Protein AF-A0A7C1QFL7-F1 (afdb_monomer_lite)

pLDDT: mean 79.99, std 14.07, range [48.44, 93.44]

Foldseek 3Di:
DADPPPRDDDPLPDQADPPPGHGDDHPPPPPPPVPPPPPPPPPQDQQDDDPVHDGHHDWPDADPVGTHD

Radius of gyration: 25.42 Å; chains: 1; bounding box: 51×26×56 Å

Structure (mmCIF, N/CA/C/O backbone):
data_AF-A0A7C1QFL7-F1
#
_entry.id   AF-A0A7C1QFL7-F1
#
loop_
_atom_site.group_PDB
_atom_site.id
_atom_site.type_symbol
_atom_site.label_atom_id
_atom_site.label_alt_id
_atom_site.label_comp_id
_atom_site.label_asym_id
_atom_site.label_entity_id
_atom_site.label_seq_id
_atom_site.pdbx_PDB_ins_code
_atom_site.Cartn_x
_atom_site.Cartn_y
_atom_site.Cartn_z
_atom_site.occupancy
_atom_site.B_iso_or_equiv
_atom_site.auth_seq_id
_atom_site.auth_comp_id
_atom_site.auth_asym_id
_atom_site.auth_atom_id
_atom_site.pdbx_PDB_model_num
ATOM 1 N N . MET A 1 1 ? 21.354 1.557 -33.983 1.00 80.62 1 MET A N 1
ATOM 2 C CA . MET A 1 1 ? 22.008 1.980 -32.727 1.00 80.62 1 MET A CA 1
ATOM 3 C C . MET A 1 1 ? 23.142 1.029 -32.402 1.00 80.62 1 MET A C 1
ATOM 5 O O . MET A 1 1 ? 22.971 -0.188 -32.467 1.00 80.62 1 MET A O 1
ATOM 9 N N . LYS A 1 2 ? 24.312 1.573 -32.071 1.00 87.19 2 LYS A N 1
ATOM 10 C CA . LYS A 1 2 ? 25.511 0.771 -31.836 1.00 87.19 2 LYS A CA 1
ATOM 11 C C . LYS A 1 2 ? 25.570 0.321 -30.379 1.00 87.19 2 LYS A C 1
ATOM 13 O O . LYS A 1 2 ? 25.434 1.131 -29.467 1.00 87.19 2 LYS A O 1
ATOM 18 N N . CYS A 1 3 ? 25.759 -0.976 -30.1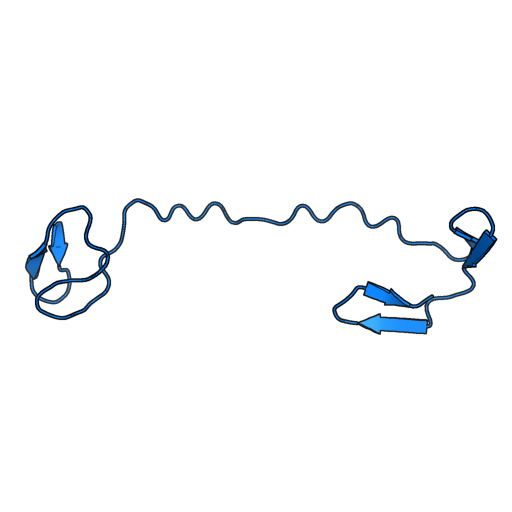59 1.00 89.12 3 CYS A N 1
ATOM 19 C CA . CYS A 1 3 ? 25.884 -1.527 -28.814 1.00 89.12 3 CYS A CA 1
ATOM 20 C C . CYS A 1 3 ? 27.173 -1.021 -28.139 1.00 89.12 3 CYS A C 1
ATOM 22 O O . CYS A 1 3 ? 28.250 -1.205 -28.710 1.00 89.12 3 CYS A O 1
ATOM 24 N N . PRO A 1 4 ? 27.113 -0.471 -26.912 1.00 87.25 4 PRO A N 1
ATOM 25 C CA . PRO A 1 4 ? 28.299 0.047 -26.227 1.00 87.25 4 PRO A CA 1
ATOM 26 C C . PRO A 1 4 ? 29.293 -1.057 -25.834 1.00 87.25 4 PRO A C 1
ATOM 28 O O . PRO 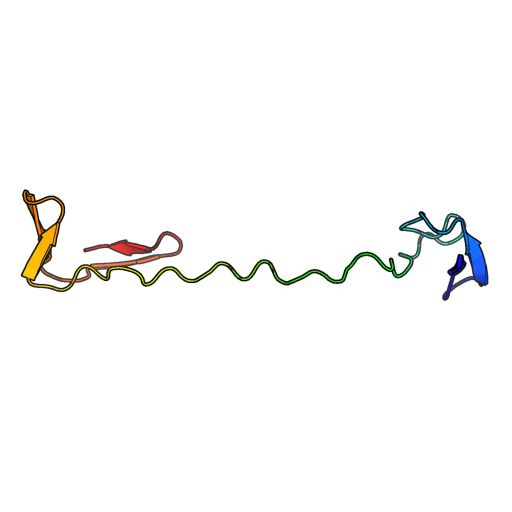A 1 4 ? 30.485 -0.801 -25.717 1.00 87.25 4 PRO A O 1
ATOM 31 N N . LYS A 1 5 ? 28.824 -2.300 -25.660 1.00 90.38 5 LYS A N 1
ATOM 32 C CA . LYS A 1 5 ? 29.650 -3.423 -25.191 1.00 90.38 5 LYS A CA 1
ATOM 33 C C . LYS A 1 5 ? 30.354 -4.176 -26.319 1.00 90.38 5 LYS A C 1
ATOM 35 O O . LYS A 1 5 ? 31.527 -4.498 -26.206 1.00 90.38 5 LYS A O 1
ATOM 40 N N . CYS A 1 6 ? 29.626 -4.518 -27.382 1.00 91.88 6 CYS A N 1
ATOM 41 C CA . CYS A 1 6 ? 30.145 -5.368 -28.462 1.00 91.88 6 CYS A CA 1
ATOM 42 C C . CYS A 1 6 ? 30.153 -4.690 -29.834 1.00 91.88 6 CYS A C 1
ATOM 44 O O . CYS A 1 6 ? 30.470 -5.340 -30.827 1.00 91.88 6 CYS A O 1
ATOM 46 N N . GLN A 1 7 ? 29.776 -3.408 -29.895 1.00 90.06 7 GLN A N 1
ATOM 47 C CA . GLN A 1 7 ? 29.778 -2.589 -31.108 1.00 90.06 7 GLN A CA 1
ATOM 48 C C . GLN A 1 7 ? 28.888 -3.093 -32.252 1.00 90.06 7 GLN A C 1
ATOM 50 O O . GLN A 1 7 ? 28.963 -2.567 -33.357 1.00 90.06 7 GLN A O 1
ATOM 55 N N . ASN A 1 8 ? 28.014 -4.064 -31.982 1.00 92.06 8 ASN A N 1
ATOM 56 C CA . ASN A 1 8 ? 27.039 -4.554 -32.945 1.00 92.06 8 ASN A CA 1
ATOM 57 C C . ASN A 1 8 ? 26.024 -3.464 -33.312 1.00 92.06 8 ASN A C 1
ATOM 59 O O . ASN A 1 8 ? 25.546 -2.743 -32.430 1.00 92.06 8 ASN A O 1
ATOM 63 N N . GLU A 1 9 ? 25.663 -3.391 -34.589 1.00 91.06 9 GLU A N 1
ATOM 64 C CA . GLU A 1 9 ? 24.564 -2.568 -35.091 1.00 91.06 9 GLU A CA 1
ATOM 65 C C . GLU A 1 9 ? 23.236 -3.245 -34.717 1.00 91.06 9 GLU A C 1
ATOM 67 O O . GLU A 1 9 ? 22.983 -4.380 -35.118 1.00 91.06 9 GLU A O 1
ATOM 72 N N . ASN A 1 10 ? 22.400 -2.590 -33.911 1.00 87.81 10 ASN A N 1
ATOM 73 C CA . ASN A 1 10 ? 21.062 -3.083 -33.571 1.00 87.81 10 ASN A CA 1
ATOM 74 C C . ASN A 1 10 ? 19.994 -2.108 -34.094 1.00 87.81 10 ASN A C 1
ATOM 76 O O . ASN A 1 10 ? 20.259 -0.903 -34.151 1.00 87.81 10 ASN A O 1
ATOM 80 N N . PRO A 1 11 ? 18.788 -2.578 -34.447 1.00 86.06 11 PRO A N 1
ATOM 81 C CA . PRO A 1 11 ? 17.668 -1.700 -34.787 1.00 86.06 11 PRO A CA 1
ATOM 82 C C . PRO A 1 11 ? 17.362 -0.707 -33.652 1.00 86.06 11 PRO A C 1
ATOM 84 O O . PRO A 1 11 ? 17.546 -1.029 -32.478 1.00 86.06 11 PRO A O 1
ATOM 87 N N . GLY A 1 12 ? 16.916 0.506 -33.991 1.00 76.88 12 GLY A N 1
ATOM 88 C CA . GLY A 1 12 ? 16.696 1.590 -33.018 1.00 76.88 12 GLY A CA 1
ATOM 89 C C . GLY A 1 12 ? 15.619 1.309 -31.962 1.00 76.88 12 GLY A C 1
ATOM 90 O O . GLY A 1 12 ? 15.643 1.934 -30.910 1.00 76.88 12 GLY A O 1
ATOM 91 N N . ASP A 1 13 ? 14.739 0.337 -32.213 1.00 78.50 13 ASP A N 1
ATOM 92 C CA . ASP A 1 13 ? 13.642 -0.052 -31.317 1.00 78.50 13 ASP A CA 1
ATOM 93 C C . ASP A 1 13 ? 13.976 -1.263 -30.424 1.00 78.50 13 ASP A C 1
ATOM 95 O O . ASP A 1 13 ? 13.098 -1.834 -29.779 1.00 78.50 13 ASP A O 1
ATOM 99 N N . THR A 1 14 ? 15.240 -1.702 -30.390 1.00 80.88 14 THR A N 1
ATOM 100 C CA . THR A 1 14 ? 15.649 -2.853 -29.571 1.00 80.88 14 THR A CA 1
ATOM 101 C C . THR A 1 14 ? 16.069 -2.433 -28.166 1.00 80.88 14 THR A C 1
ATOM 103 O O . THR A 1 14 ? 16.949 -1.598 -27.986 1.00 80.88 14 THR A O 1
ATOM 106 N N . LEU A 1 15 ? 15.466 -3.065 -27.155 1.00 86.00 15 LEU A N 1
ATOM 107 C CA . LEU A 1 15 ? 15.825 -2.871 -25.744 1.00 86.00 15 LEU A CA 1
ATOM 108 C C . LEU A 1 15 ? 17.107 -3.614 -25.352 1.00 86.00 15 LEU A C 1
ATOM 110 O O . LEU A 1 15 ? 17.751 -3.259 -24.371 1.00 86.00 15 LEU A O 1
ATOM 114 N N . TYR A 1 16 ? 17.490 -4.640 -26.114 1.00 89.19 16 TYR A N 1
ATOM 115 C CA . TYR A 1 16 ? 18.654 -5.480 -25.847 1.00 89.19 16 TYR A CA 1
ATOM 116 C C . TYR A 1 16 ? 19.459 -5.712 -27.119 1.00 89.19 16 TYR A C 1
ATOM 118 O O . TYR A 1 16 ? 18.920 -5.782 -28.224 1.00 89.19 16 TYR A O 1
ATOM 126 N N . CYS A 1 17 ? 20.768 -5.883 -26.966 1.00 91.69 17 CYS A N 1
ATOM 127 C CA . CYS A 1 17 ? 21.640 -6.220 -28.076 1.00 91.69 17 CYS A CA 1
ATOM 128 C C . CYS A 1 17 ? 21.438 -7.678 -28.502 1.00 91.69 17 CYS A C 1
ATOM 130 O O . CYS A 1 17 ? 21.705 -8.591 -27.719 1.00 91.69 17 CYS A O 1
ATOM 132 N N . GLY A 1 18 ? 21.107 -7.903 -29.775 1.00 89.81 18 GLY A N 1
ATOM 133 C CA . GLY A 1 18 ? 20.901 -9.247 -30.331 1.00 89.81 18 GLY A CA 1
ATOM 134 C C . GLY A 1 18 ? 22.152 -10.136 -30.370 1.00 89.81 18 GLY A C 1
ATOM 135 O O . GLY A 1 18 ? 22.040 -11.328 -30.623 1.00 89.81 18 GLY A O 1
ATOM 136 N N . LYS A 1 19 ? 23.346 -9.579 -30.115 1.00 91.88 19 LYS A N 1
ATOM 137 C CA . LYS A 1 19 ? 24.617 -10.322 -30.141 1.00 91.88 19 LYS A CA 1
ATOM 138 C C . LYS A 1 19 ? 25.164 -10.667 -28.757 1.00 91.88 19 LYS A C 1
ATOM 140 O O . LYS A 1 19 ? 25.704 -11.748 -28.571 1.00 91.88 19 LYS A O 1
ATOM 145 N N . CYS A 1 20 ? 25.087 -9.742 -27.800 1.00 91.81 20 CYS A N 1
ATOM 146 C CA . CYS A 1 20 ? 25.692 -9.926 -26.474 1.00 91.81 20 CYS A CA 1
ATOM 147 C C . CYS A 1 20 ? 24.707 -9.809 -25.305 1.00 91.81 20 CYS A C 1
ATOM 149 O O . CYS A 1 20 ? 25.138 -9.903 -24.156 1.00 91.81 20 CYS A O 1
ATOM 151 N N . GLY A 1 21 ? 23.422 -9.556 -25.581 1.00 87.19 21 GLY A N 1
ATOM 152 C CA . GLY A 1 21 ? 22.348 -9.516 -24.586 1.00 87.19 21 GLY A CA 1
ATOM 153 C C . GLY A 1 21 ? 22.347 -8.303 -23.650 1.00 87.19 21 GLY A C 1
ATOM 154 O O . GLY A 1 21 ? 21.503 -8.234 -22.766 1.00 87.19 21 GLY A O 1
ATOM 155 N N . ILE A 1 22 ? 23.267 -7.342 -23.809 1.00 89.31 22 ILE A N 1
ATOM 156 C CA . ILE A 1 22 ? 23.285 -6.137 -22.964 1.00 89.31 22 ILE A CA 1
ATOM 157 C C . ILE A 1 22 ? 22.054 -5.270 -23.248 1.00 89.31 22 ILE A C 1
ATOM 159 O O . ILE A 1 22 ? 21.667 -5.121 -24.409 1.00 89.31 22 ILE A O 1
ATOM 163 N N . GLN A 1 23 ? 21.476 -4.675 -22.206 1.00 87.19 23 GLN A N 1
ATOM 164 C CA . GLN A 1 23 ? 20.419 -3.682 -22.359 1.00 87.19 23 GLN A CA 1
ATOM 165 C C . GLN A 1 23 ? 20.970 -2.452 -23.090 1.00 87.19 23 GLN A C 1
ATOM 167 O O . GLN A 1 23 ? 22.066 -1.964 -22.800 1.00 87.19 23 GLN A O 1
ATOM 172 N N . LEU A 1 24 ? 20.228 -1.997 -24.088 1.00 86.06 24 LEU A N 1
ATOM 173 C CA . LEU A 1 24 ? 20.532 -0.815 -24.867 1.00 86.06 24 LEU A CA 1
ATOM 174 C C . LEU A 1 24 ? 19.821 0.383 -24.220 1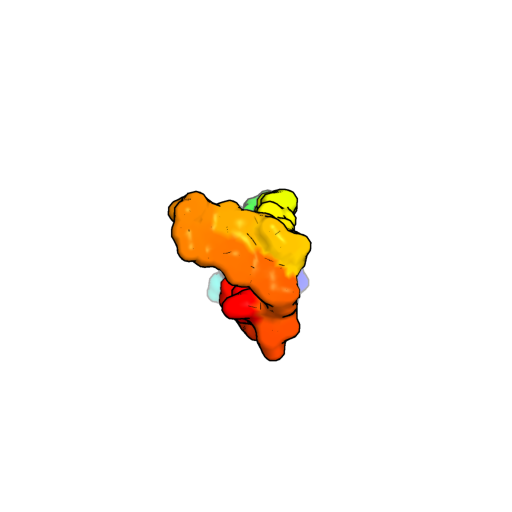.00 86.06 24 LEU A C 1
ATOM 176 O O . LEU A 1 24 ? 18.644 0.266 -23.880 1.00 86.06 24 LEU A O 1
ATOM 180 N N . PRO A 1 25 ? 20.507 1.522 -24.018 1.00 70.94 25 PRO A N 1
ATOM 181 C CA . PRO A 1 25 ? 19.885 2.704 -23.435 1.00 70.94 25 PRO A CA 1
ATOM 182 C C . PRO A 1 25 ? 18.791 3.204 -24.384 1.00 70.94 25 PRO A C 1
ATOM 184 O O . PRO A 1 25 ? 19.085 3.690 -25.478 1.00 70.94 25 PRO A O 1
ATOM 187 N N . SER A 1 26 ? 17.528 3.017 -23.997 1.00 66.31 26 SER A N 1
ATOM 188 C CA . SER A 1 26 ? 16.386 3.461 -24.788 1.00 66.31 26 SER A CA 1
ATOM 189 C C . SER A 1 26 ? 16.185 4.966 -24.589 1.00 66.31 26 SER A C 1
ATOM 191 O O . SER A 1 26 ? 16.251 5.484 -23.476 1.00 66.31 26 SER A O 1
ATOM 193 N N . LEU A 1 27 ? 15.915 5.687 -25.677 1.00 56.97 27 LEU A N 1
ATOM 194 C CA . LEU A 1 27 ? 15.602 7.124 -25.662 1.00 56.97 27 LEU A CA 1
ATOM 195 C C . LEU A 1 27 ? 14.209 7.429 -25.064 1.00 56.97 27 LEU A C 1
ATOM 197 O O . LEU A 1 27 ? 13.785 8.581 -25.061 1.00 56.97 27 LEU A O 1
ATOM 201 N N . LYS A 1 28 ? 13.485 6.407 -24.581 1.00 53.06 28 LYS A N 1
ATOM 202 C CA . LYS A 1 28 ? 12.104 6.491 -24.077 1.00 53.06 28 LYS A CA 1
ATOM 203 C C . LYS A 1 28 ? 11.977 6.245 -22.576 1.00 53.06 28 LYS A C 1
ATOM 205 O O . LYS A 1 28 ? 10.890 5.950 -22.097 1.00 53.06 28 LYS A O 1
ATOM 210 N N . GLU A 1 29 ? 13.053 6.428 -21.825 1.00 51.78 29 GLU A N 1
ATOM 211 C CA . GLU A 1 29 ? 12.983 6.473 -20.365 1.00 51.78 29 GLU A CA 1
ATOM 212 C C . GLU A 1 29 ? 13.466 7.830 -19.853 1.00 51.78 29 GLU A C 1
ATOM 214 O O . GLU A 1 29 ? 14.304 7.935 -18.965 1.00 51.78 29 GLU A O 1
ATOM 219 N N . VAL A 1 30 ? 12.831 8.903 -20.334 1.00 48.75 30 VAL A N 1
ATOM 220 C CA . VAL A 1 30 ? 12.408 9.915 -19.361 1.00 48.75 30 VAL A CA 1
ATOM 221 C C . VAL A 1 30 ? 11.227 9.278 -18.643 1.00 48.75 30 VAL A C 1
ATOM 223 O O . VAL A 1 30 ? 10.067 9.508 -18.978 1.00 48.75 30 VAL A O 1
ATOM 226 N N . SER A 1 31 ? 11.544 8.386 -17.705 1.00 53.59 31 SER A N 1
ATOM 227 C CA . SER A 1 31 ? 10.641 8.054 -16.619 1.00 53.59 31 SER A CA 1
ATOM 228 C C . SER A 1 31 ? 10.391 9.381 -15.919 1.00 53.59 31 SER A C 1
ATOM 230 O O . SER A 1 31 ? 11.157 9.767 -15.041 1.00 53.59 31 SER A O 1
ATOM 232 N N . ALA A 1 32 ? 9.370 10.123 -16.356 1.00 57.03 32 ALA A N 1
ATOM 233 C CA . ALA A 1 32 ? 8.739 11.085 -15.479 1.00 57.03 32 ALA A CA 1
ATOM 234 C C . ALA A 1 32 ? 8.427 10.269 -14.224 1.00 57.03 32 ALA A C 1
ATOM 236 O O . ALA A 1 32 ? 7.701 9.275 -14.347 1.00 57.03 32 ALA A O 1
ATOM 237 N N . PRO A 1 33 ? 9.064 10.550 -13.074 1.00 59.59 33 PRO A N 1
ATOM 238 C CA . PRO A 1 33 ? 8.724 9.823 -11.873 1.00 59.59 33 PRO A CA 1
ATOM 239 C C . PRO A 1 33 ? 7.214 9.976 -11.733 1.00 59.59 33 PRO A C 1
ATOM 241 O O . PRO A 1 33 ? 6.684 11.086 -11.798 1.00 59.59 33 PRO A O 1
ATOM 244 N N . THR A 1 34 ? 6.498 8.856 -11.647 1.00 55.69 34 THR A N 1
ATOM 245 C CA . THR A 1 34 ? 5.108 8.870 -11.207 1.00 55.69 34 THR A CA 1
ATOM 246 C C . THR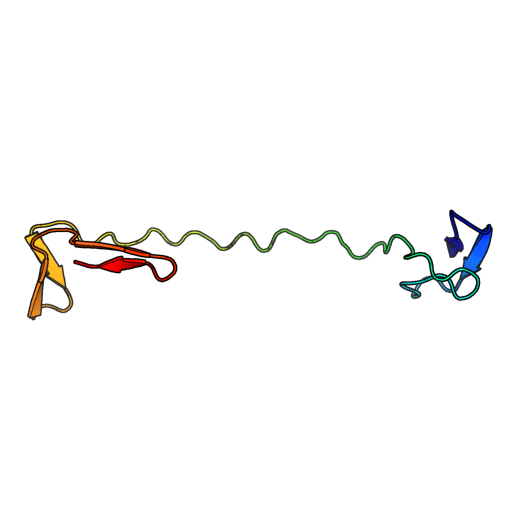 A 1 34 ? 5.154 9.217 -9.728 1.00 55.69 34 THR A C 1
ATOM 248 O O . THR A 1 34 ? 5.002 8.352 -8.865 1.00 55.69 34 THR A O 1
ATOM 251 N N . GLU A 1 35 ? 5.488 10.473 -9.436 1.00 63.66 35 GLU A N 1
ATOM 252 C CA . GLU A 1 35 ? 5.366 11.041 -8.113 1.00 63.66 35 GLU A CA 1
ATOM 253 C C . GLU A 1 35 ? 3.881 10.981 -7.815 1.00 63.66 35 GLU A C 1
ATOM 255 O O . GLU A 1 35 ? 3.049 11.648 -8.432 1.00 63.66 35 GLU A O 1
ATOM 260 N N . THR A 1 36 ? 3.542 10.047 -6.933 1.00 65.56 36 THR A N 1
ATOM 261 C CA . THR A 1 36 ? 2.208 9.994 -6.371 1.00 65.56 36 THR A CA 1
ATOM 262 C C . THR A 1 36 ? 2.045 11.320 -5.661 1.00 65.56 36 THR A C 1
ATOM 264 O O . THR A 1 36 ? 2.809 11.610 -4.743 1.00 65.56 36 THR A O 1
ATOM 267 N N . ILE A 1 37 ? 1.097 12.142 -6.112 1.00 62.75 37 ILE A N 1
ATOM 268 C CA . ILE A 1 37 ? 0.695 13.318 -5.351 1.00 62.75 37 ILE A CA 1
ATOM 269 C C . ILE A 1 37 ? 0.313 12.775 -3.979 1.00 62.75 37 ILE A C 1
ATOM 271 O O . ILE A 1 37 ? -0.657 12.022 -3.862 1.00 62.75 37 ILE A O 1
ATOM 275 N N . GLU A 1 38 ? 1.111 13.093 -2.961 1.00 58.84 38 GLU A N 1
ATOM 276 C CA . GLU A 1 38 ? 0.720 12.886 -1.578 1.00 58.84 38 GLU A CA 1
ATOM 277 C C . GLU A 1 38 ? -0.487 13.791 -1.368 1.00 58.84 38 GLU A C 1
ATOM 279 O O . GLU A 1 38 ? -0.362 14.979 -1.076 1.00 58.84 38 GLU A O 1
ATOM 284 N N . ALA A 1 39 ? -1.676 13.246 -1.640 1.00 55.53 39 ALA A N 1
ATOM 285 C CA . ALA A 1 39 ? -2.920 13.896 -1.299 1.00 55.53 39 ALA A CA 1
ATOM 286 C C . ALA A 1 39 ? -2.785 14.301 0.163 1.00 55.53 39 ALA A C 1
ATOM 288 O O . ALA A 1 39 ? -2.379 13.471 0.984 1.00 55.53 39 ALA A O 1
ATOM 289 N N . LEU A 1 40 ? -3.060 15.577 0.441 1.00 48.44 40 LEU A N 1
ATOM 290 C CA . LEU A 1 40 ? -3.175 16.124 1.782 1.00 48.44 40 LEU A CA 1
ATOM 291 C C . LEU A 1 40 ? -4.007 15.119 2.579 1.00 48.44 40 LEU A C 1
ATOM 293 O O . LEU A 1 40 ? -5.215 15.021 2.373 1.00 48.44 40 LEU A O 1
ATOM 297 N N . LYS A 1 41 ? -3.347 14.271 3.377 1.00 56.50 41 LYS A N 1
ATOM 298 C CA . LYS A 1 41 ? -4.052 13.288 4.187 1.00 56.50 41 LYS A CA 1
ATOM 299 C C . LYS A 1 41 ? -4.880 14.145 5.116 1.00 56.50 41 LYS A C 1
ATOM 301 O O . LYS A 1 41 ? -4.304 14.878 5.916 1.00 56.50 41 LYS A O 1
ATOM 306 N N . GLU A 1 42 ? -6.198 14.110 4.957 1.00 60.16 42 GLU A N 1
ATOM 307 C CA . GLU A 1 42 ? -7.109 14.550 6.001 1.00 60.16 42 GLU A CA 1
ATOM 308 C C . GLU A 1 42 ? -6.787 13.670 7.208 1.00 60.16 42 GLU A C 1
ATOM 310 O O . GLU A 1 42 ? -7.292 12.559 7.362 1.00 60.16 42 GLU A O 1
ATOM 315 N N . GLU A 1 43 ? -5.803 14.102 7.996 1.00 65.19 43 GLU A N 1
ATOM 316 C CA . GLU A 1 43 ? -5.482 13.468 9.251 1.00 65.19 43 GLU A CA 1
ATOM 317 C C . GLU A 1 43 ? -6.689 13.708 10.131 1.00 65.19 43 GLU A C 1
ATOM 319 O O . GLU A 1 43 ? -7.016 14.840 10.488 1.00 65.19 43 GLU A O 1
ATOM 324 N N . LEU A 1 44 ? -7.377 12.615 10.435 1.00 77.81 44 LEU A N 1
ATOM 325 C CA . LEU A 1 44 ? -8.426 12.608 11.423 1.00 77.81 44 LEU A CA 1
ATOM 326 C C . LEU A 1 44 ? -7.795 13.026 12.751 1.00 77.81 44 LEU A C 1
ATOM 328 O O . LEU A 1 44 ? -7.039 12.276 13.368 1.00 77.81 44 LEU A O 1
ATOM 332 N N . THR A 1 45 ? -8.027 14.275 13.142 1.00 81.69 45 THR A N 1
ATOM 333 C CA . THR A 1 45 ? -7.506 14.826 14.389 1.00 81.69 45 THR A CA 1
ATOM 334 C C . THR A 1 45 ? -8.353 14.339 15.555 1.00 81.69 45 THR A C 1
ATOM 336 O O . THR A 1 45 ? -9.555 14.094 15.421 1.00 81.69 45 THR A O 1
ATOM 339 N N . THR A 1 46 ? -7.737 14.197 16.724 1.00 84.50 46 THR A N 1
ATOM 340 C CA . THR A 1 46 ? -8.450 13.870 17.963 1.00 84.50 46 THR A CA 1
ATOM 341 C C . THR A 1 46 ? -9.562 14.885 18.220 1.00 84.50 46 THR A C 1
ATOM 343 O O . THR A 1 46 ? -9.324 16.093 18.193 1.00 84.50 46 THR A O 1
ATOM 346 N N . GLY A 1 47 ? -10.776 14.402 18.458 1.00 84.94 47 GLY A N 1
ATOM 347 C CA . GLY A 1 47 ? -11.984 15.213 18.596 1.00 84.94 47 GLY A CA 1
ATOM 348 C C . GLY A 1 47 ? -12.775 15.408 17.299 1.00 84.94 47 GLY A C 1
ATOM 349 O O . GLY A 1 47 ? -13.927 15.831 17.373 1.00 84.94 47 GLY A O 1
ATOM 350 N N . SER A 1 48 ? -12.219 15.072 16.130 1.00 88.81 48 SER A N 1
ATOM 351 C CA . SER A 1 48 ? -12.978 15.078 14.873 1.00 88.81 48 SER A CA 1
ATOM 352 C C . SER A 1 48 ? -14.000 13.939 14.837 1.00 88.81 48 SER A C 1
ATOM 354 O O . SER A 1 48 ? -13.811 12.890 15.458 1.00 88.81 48 SER A O 1
ATOM 356 N N . THR A 1 49 ? -15.104 14.154 14.116 1.00 88.69 49 THR A N 1
ATOM 357 C CA . THR A 1 49 ? -16.119 13.121 13.879 1.00 88.69 49 THR A C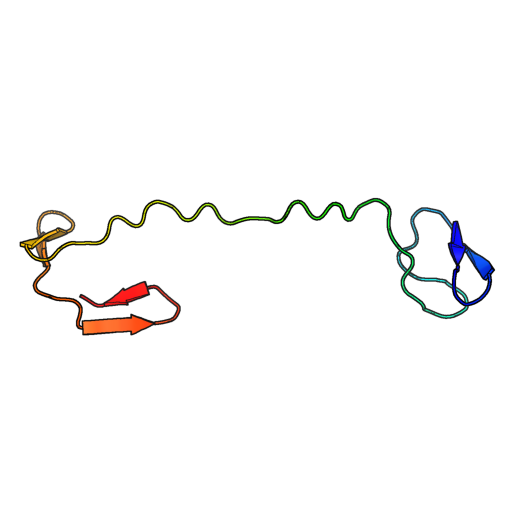A 1
ATOM 358 C C . THR A 1 49 ? -16.016 12.640 12.436 1.00 88.69 49 THR A C 1
ATOM 360 O O . THR A 1 49 ? -16.220 13.406 11.499 1.00 88.69 49 THR A O 1
ATOM 363 N N . PHE A 1 50 ? -15.698 11.363 12.253 1.00 87.50 50 PHE A N 1
ATOM 364 C CA . PHE A 1 50 ? -15.667 10.690 10.966 1.00 87.50 50 PHE A CA 1
ATOM 365 C C . PHE A 1 50 ? -17.065 10.201 10.572 1.00 87.50 50 PHE A C 1
ATOM 367 O O . PHE A 1 50 ? -17.741 9.503 11.341 1.00 87.50 50 PHE A O 1
ATOM 374 N N . ALA A 1 51 ? -17.481 10.551 9.351 1.00 89.31 51 ALA A N 1
ATOM 375 C CA . ALA A 1 51 ? -18.768 10.178 8.759 1.00 89.31 51 ALA A CA 1
ATOM 376 C C . ALA A 1 51 ? -19.974 10.446 9.682 1.00 89.31 51 ALA A C 1
ATOM 378 O O . ALA A 1 51 ? -20.896 9.631 9.721 1.00 89.31 51 ALA A O 1
ATOM 379 N N . ASP A 1 52 ? -19.908 11.524 10.476 1.00 87.31 52 ASP A N 1
ATOM 380 C CA . ASP A 1 52 ? -20.913 11.952 11.465 1.00 87.31 52 ASP A CA 1
ATOM 381 C C . ASP A 1 52 ? -21.329 10.876 12.485 1.00 87.31 52 ASP A C 1
ATOM 383 O O . ASP A 1 52 ? -22.382 10.966 13.117 1.00 87.31 52 ASP A O 1
ATOM 387 N N . ARG A 1 53 ? -20.513 9.826 12.646 1.00 93.44 53 ARG A N 1
ATOM 388 C CA . ARG A 1 53 ? -20.848 8.656 13.472 1.00 93.44 53 ARG A CA 1
ATOM 389 C C . ARG A 1 53 ? -19.757 8.252 14.449 1.00 93.44 53 ARG A C 1
ATOM 391 O O . ARG A 1 53 ? -20.077 7.679 15.485 1.00 93.44 53 ARG A O 1
ATOM 398 N N . TYR A 1 54 ? -18.493 8.517 14.134 1.00 92.56 54 TYR A N 1
ATOM 399 C CA . TYR A 1 54 ? -17.364 8.017 14.915 1.00 92.56 54 TYR A CA 1
ATOM 400 C C . TYR A 1 54 ? -16.468 9.166 15.348 1.00 92.56 54 TYR A C 1
ATOM 402 O O . TYR A 1 54 ? -15.908 9.850 14.501 1.00 92.56 54 TYR A O 1
ATOM 410 N N . GLN A 1 55 ? -16.314 9.380 16.651 1.00 92.56 55 GLN A N 1
ATOM 411 C CA . GLN A 1 55 ? -15.385 10.379 17.168 1.00 92.56 55 GLN A CA 1
ATOM 412 C C . GLN A 1 55 ? -13.992 9.773 17.339 1.00 92.56 55 GLN A C 1
ATOM 414 O O . GLN A 1 55 ? -13.843 8.694 17.910 1.00 92.56 55 GLN A O 1
ATOM 419 N N . ILE A 1 56 ? -12.981 10.486 16.861 1.00 92.75 56 ILE A N 1
ATOM 420 C CA . ILE A 1 56 ? -11.581 10.062 16.893 1.00 92.75 56 ILE A CA 1
ATOM 421 C C . ILE A 1 56 ? -10.984 10.463 18.238 1.00 92.75 56 ILE A C 1
ATOM 423 O O . ILE A 1 56 ? -11.009 11.641 18.592 1.00 92.75 56 ILE A O 1
ATOM 427 N N . ILE A 1 57 ? -10.482 9.495 19.005 1.00 91.56 57 ILE A N 1
ATOM 428 C CA . ILE A 1 57 ? -10.001 9.728 20.376 1.00 91.56 57 ILE A CA 1
ATOM 429 C C . ILE A 1 57 ? -8.480 9.885 20.395 1.00 91.56 57 ILE A C 1
ATOM 431 O O . ILE A 1 57 ? -7.988 10.865 20.948 1.00 91.56 57 ILE A O 1
ATOM 435 N N . GLU A 1 58 ? -7.748 8.968 19.762 1.00 89.88 58 GLU A N 1
ATOM 436 C CA . GLU A 1 58 ? -6.283 8.975 19.665 1.00 89.88 58 GLU A CA 1
ATOM 437 C C . GLU A 1 58 ? -5.801 8.095 18.497 1.00 89.88 58 GLU A C 1
ATOM 439 O O . GLU A 1 58 ? -6.602 7.426 17.864 1.00 89.88 58 GLU A O 1
ATOM 444 N N . GLU A 1 59 ? -4.505 8.119 18.170 1.00 91.62 59 GLU A N 1
ATOM 445 C CA . GLU A 1 59 ? -3.900 7.200 17.192 1.00 91.62 59 GLU A CA 1
ATOM 446 C C . GLU A 1 59 ? -3.336 5.978 17.933 1.00 91.62 59 GLU A C 1
ATOM 448 O O . GLU A 1 59 ? -2.463 6.115 18.789 1.00 91.62 59 GLU A O 1
ATOM 453 N N . LEU A 1 60 ? -3.797 4.779 17.578 1.00 92.81 60 LEU A N 1
ATOM 454 C CA . LEU A 1 60 ? -3.353 3.513 18.169 1.00 92.81 60 LEU A CA 1
ATOM 455 C C . LEU A 1 60 ? -2.094 2.949 17.491 1.00 92.81 60 LEU A C 1
ATOM 457 O O . LEU A 1 60 ? -1.347 2.183 18.103 1.00 92.81 60 LEU A O 1
ATOM 461 N N . GLY A 1 61 ? -1.845 3.297 16.224 1.00 91.25 61 GLY A N 1
ATOM 462 C CA . GLY A 1 61 ? -0.641 2.865 15.513 1.00 91.25 61 GLY A CA 1
ATOM 463 C C . GLY A 1 61 ? -0.634 3.165 14.015 1.00 91.25 61 GLY A C 1
ATOM 464 O O . GLY A 1 61 ? -1.624 3.610 13.440 1.00 91.25 61 GLY A O 1
ATOM 465 N N . LYS A 1 62 ? 0.495 2.877 13.355 1.00 93.06 62 LYS A N 1
ATOM 466 C CA . LYS A 1 62 ? 0.715 3.143 11.925 1.00 93.06 62 LYS A CA 1
ATOM 467 C C . LYS A 1 62 ? 1.343 1.941 11.221 1.00 93.06 62 LYS A C 1
ATOM 469 O O . LYS A 1 62 ? 2.285 1.338 11.728 1.00 93.06 62 LYS A O 1
ATOM 474 N N . GLY A 1 63 ? 0.850 1.629 10.026 1.00 89.06 63 GLY A N 1
ATOM 475 C CA . GLY A 1 63 ? 1.356 0.555 9.171 1.00 89.06 63 GLY A CA 1
ATOM 476 C C . GLY A 1 63 ? 1.428 0.955 7.698 1.00 89.06 63 GLY A C 1
ATOM 477 O O . GLY A 1 63 ? 1.173 2.103 7.333 1.00 89.06 63 GLY A O 1
ATOM 478 N N . GLY A 1 64 ? 1.752 -0.009 6.829 1.00 87.94 64 GLY A N 1
ATOM 479 C CA . GLY A 1 64 ? 1.900 0.228 5.385 1.00 87.94 64 GLY A CA 1
ATOM 480 C C . GLY A 1 64 ? 0.631 0.748 4.696 1.00 87.94 64 GLY A C 1
ATOM 481 O O . GLY A 1 64 ? 0.722 1.409 3.670 1.00 87.94 64 GLY A O 1
ATOM 482 N N . MET A 1 65 ? -0.542 0.497 5.285 1.00 86.06 65 MET A N 1
ATOM 483 C CA . MET A 1 65 ? -1.840 0.929 4.753 1.00 86.06 65 MET A CA 1
ATOM 484 C C . MET A 1 65 ? -2.386 2.219 5.385 1.00 86.06 65 MET A C 1
ATOM 486 O O . MET A 1 65 ? -3.431 2.691 4.951 1.00 86.06 65 MET A O 1
ATOM 490 N N . GLY A 1 66 ? -1.718 2.808 6.384 1.00 85.69 66 GLY A N 1
ATOM 491 C CA . GLY A 1 66 ? -2.188 4.040 7.029 1.00 85.69 66 GLY A CA 1
ATOM 492 C C . GLY A 1 66 ? -2.091 4.030 8.552 1.00 85.69 66 GLY A C 1
ATOM 493 O O . GLY A 1 66 ? -1.310 3.274 9.132 1.00 85.69 66 GLY A O 1
ATOM 494 N N . LYS A 1 67 ? -2.863 4.920 9.179 1.00 89.44 67 LYS A N 1
ATOM 495 C CA . LYS A 1 67 ? -2.981 5.079 10.633 1.00 89.44 67 LYS A CA 1
ATOM 496 C C . LYS A 1 67 ? -4.237 4.373 11.141 1.00 89.44 67 LYS A C 1
ATOM 498 O O . LYS A 1 67 ? -5.237 4.310 10.430 1.00 89.44 67 LYS A O 1
ATOM 503 N N . VAL A 1 68 ? -4.162 3.858 12.358 1.00 89.25 68 VAL A N 1
ATOM 504 C CA . VAL A 1 68 ? -5.276 3.283 13.109 1.00 89.25 68 VAL A CA 1
ATOM 505 C C . VAL A 1 68 ? -5.597 4.253 14.233 1.00 89.25 68 VAL A C 1
ATOM 507 O O . VAL A 1 68 ? -4.692 4.657 14.962 1.00 89.25 68 VAL A O 1
ATOM 510 N N . TYR A 1 69 ? -6.867 4.617 14.333 1.00 89.75 69 TYR A N 1
ATOM 511 C CA . TYR A 1 69 ? -7.425 5.525 15.326 1.00 89.75 69 TYR A CA 1
ATOM 512 C C . TYR A 1 69 ? -8.453 4.786 16.184 1.00 89.75 69 TYR A C 1
ATOM 514 O O . TYR A 1 69 ? -9.040 3.815 15.647 1.00 89.75 69 TYR A O 1
#

Sequence (69 aa):
MKCPKCQNENPGDTLYCGKCGIQLPSLKEVSAPTETIEALKEELTTGSTFADRYQIIEELGKGGMGKVY

Secondary structure (DSSP, 8-state):
-B-TTT--B--TT-SB-TTT-PB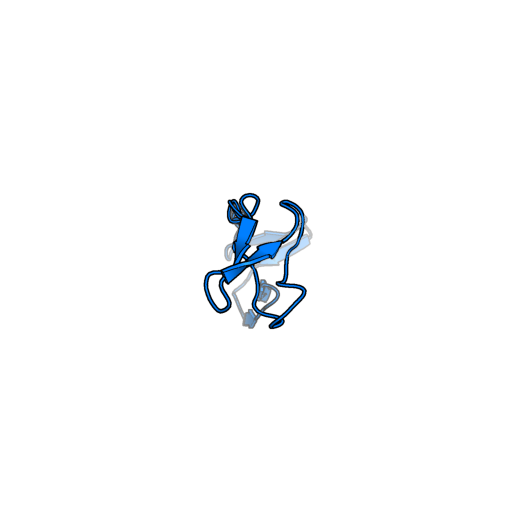P--TT-----------------TT-EETTTEE-----EEETTEEE-